Protein AF-A0A2W6BJY3-F1 (afdb_monomer_lite)

Foldseek 3Di:
DPPDDDDDDDPVVVVVLCVVQVVVVHHSVVSVVVVVVPDDDPVRVVVVVVVVQVCCCPVVVDNCVDPVNVVVVVVVVVVVCVVVVVD

Structure (mmCIF, N/CA/C/O backbone):
data_AF-A0A2W6BJY3-F1
#
_entry.id   AF-A0A2W6BJY3-F1
#
loop_
_atom_site.group_PDB
_atom_site.id
_atom_site.type_symbol
_atom_site.label_atom_id
_atom_site.label_alt_id
_atom_site.label_comp_id
_atom_site.label_asym_id
_atom_site.label_entity_id
_atom_site.label_seq_id
_atom_site.pdbx_PDB_ins_code
_atom_site.Cartn_x
_atom_site.Cartn_y
_atom_site.Cartn_z
_atom_site.occupancy
_atom_site.B_iso_or_equiv
_atom_site.auth_seq_id
_atom_site.auth_comp_id
_atom_site.auth_asym_id
_atom_site.auth_atom_id
_atom_site.pdbx_PDB_model_num
ATOM 1 N N . ME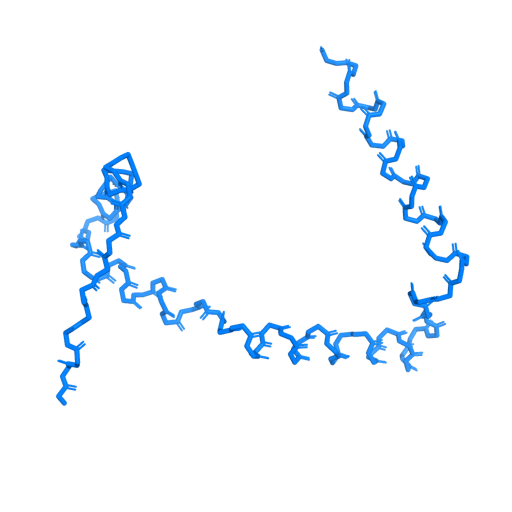T A 1 1 ? -23.909 -12.707 4.679 1.00 39.72 1 MET A N 1
ATOM 2 C CA . MET A 1 1 ? -23.282 -13.238 5.908 1.00 39.72 1 MET A CA 1
ATOM 3 C C . MET A 1 1 ? -21.926 -12.570 5.999 1.00 39.72 1 MET A C 1
ATOM 5 O O . MET A 1 1 ? -21.168 -12.722 5.055 1.00 39.72 1 MET A O 1
ATOM 9 N N . ASN A 1 2 ? -21.659 -11.773 7.036 1.00 57.03 2 ASN A N 1
ATOM 10 C CA . ASN A 1 2 ? -20.336 -11.166 7.203 1.00 57.03 2 ASN A CA 1
ATOM 11 C C . ASN A 1 2 ? -19.401 -12.244 7.757 1.00 57.03 2 ASN A C 1
ATOM 13 O O . ASN A 1 2 ? -19.579 -12.696 8.890 1.00 57.03 2 ASN A O 1
ATOM 17 N N . GLU A 1 3 ? -18.463 -12.711 6.937 1.00 74.19 3 GLU A N 1
ATOM 18 C CA . GLU A 1 3 ? -17.428 -13.642 7.378 1.00 74.19 3 GLU A CA 1
ATOM 19 C C . GLU A 1 3 ? -16.550 -12.940 8.418 1.00 74.19 3 GLU A C 1
ATOM 21 O O . GLU A 1 3 ? -15.868 -11.958 8.136 1.00 74.19 3 GLU A O 1
ATOM 26 N N . THR A 1 4 ? -16.605 -13.414 9.663 1.00 79.50 4 THR A N 1
ATOM 27 C CA . THR A 1 4 ? -15.789 -12.855 10.742 1.00 79.50 4 THR A CA 1
ATOM 28 C C . THR A 1 4 ? -14.378 -13.419 10.626 1.00 79.50 4 THR A C 1
ATOM 30 O O . THR A 1 4 ? -14.150 -14.595 10.909 1.00 79.50 4 THR A O 1
ATOM 33 N N . THR A 1 5 ? -13.424 -12.582 10.218 1.00 83.44 5 THR A N 1
ATOM 34 C CA . THR A 1 5 ? -12.014 -12.972 10.079 1.00 83.44 5 THR A CA 1
ATOM 35 C C . THR A 1 5 ? -11.218 -12.541 11.305 1.00 83.44 5 THR A C 1
ATOM 37 O O . THR A 1 5 ? -11.222 -11.374 11.686 1.00 83.44 5 THR A O 1
ATOM 40 N N . THR A 1 6 ? -10.502 -13.483 11.925 1.00 88.19 6 THR A N 1
ATOM 41 C CA . THR A 1 6 ? -9.579 -13.183 13.030 1.00 88.19 6 THR A CA 1
ATOM 42 C C . THR A 1 6 ? -8.151 -13.102 12.509 1.00 88.19 6 THR A C 1
ATOM 44 O O . THR A 1 6 ? -7.631 -14.068 11.955 1.00 88.19 6 THR A O 1
ATOM 47 N N . ILE A 1 7 ? -7.495 -11.969 12.741 1.00 86.19 7 ILE A N 1
ATOM 48 C CA . ILE A 1 7 ? -6.108 -11.711 12.343 1.00 86.19 7 ILE A CA 1
ATOM 49 C C . ILE A 1 7 ? -5.244 -11.448 13.570 1.00 86.19 7 ILE A C 1
ATOM 51 O O . ILE A 1 7 ? -5.640 -10.751 14.503 1.00 86.19 7 ILE A O 1
ATOM 55 N N . ARG A 1 8 ? -4.038 -12.023 13.571 1.00 92.44 8 ARG A N 1
ATOM 56 C CA . ARG A 1 8 ? -3.030 -11.779 14.605 1.00 92.44 8 ARG A CA 1
ATOM 57 C C . ARG A 1 8 ? -2.088 -10.687 14.128 1.00 92.44 8 ARG A C 1
ATOM 59 O O . ARG A 1 8 ? -1.479 -10.814 13.071 1.00 92.44 8 ARG A O 1
ATOM 66 N N . VAL A 1 9 ? -1.943 -9.649 14.937 1.00 92.75 9 VAL A N 1
ATOM 67 C CA . VAL A 1 9 ? -1.034 -8.529 14.689 1.00 92.75 9 VAL A CA 1
ATOM 68 C C . VAL A 1 9 ? -0.185 -8.273 15.924 1.00 92.75 9 VAL A C 1
ATOM 70 O O . VAL A 1 9 ? -0.510 -8.724 17.026 1.00 92.75 9 VAL A O 1
ATOM 73 N N . ARG A 1 10 ? 0.921 -7.554 15.741 1.00 96.94 10 ARG A N 1
ATOM 74 C CA . ARG A 1 10 ? 1.729 -7.075 16.862 1.00 96.94 10 ARG A CA 1
ATOM 75 C C . ARG A 1 10 ? 0.945 -6.038 17.676 1.00 96.94 10 ARG A C 1
ATOM 77 O O . ARG A 1 10 ? 0.054 -5.367 17.150 1.00 96.94 10 ARG A O 1
ATOM 84 N N . LEU A 1 11 ? 1.272 -5.926 18.963 1.00 95.00 11 LEU A N 1
ATOM 85 C CA . LEU A 1 11 ? 0.551 -5.060 19.900 1.00 95.00 11 LEU A CA 1
ATOM 86 C C . LEU A 1 11 ? 0.648 -3.577 19.511 1.00 95.00 11 LEU A C 1
ATOM 88 O O . LEU A 1 11 ? -0.362 -2.884 19.475 1.00 95.00 11 LEU A O 1
ATOM 92 N N . ASP A 1 12 ? 1.844 -3.131 19.134 1.00 96.25 12 ASP A N 1
ATOM 93 C CA . ASP A 1 12 ? 2.117 -1.779 18.633 1.00 96.25 12 ASP A CA 1
ATOM 94 C C . ASP A 1 12 ? 1.268 -1.427 17.401 1.00 96.25 12 ASP A C 1
ATOM 96 O O . ASP A 1 12 ? 0.710 -0.337 17.301 1.00 96.25 12 ASP A O 1
ATOM 100 N N . THR A 1 13 ? 1.114 -2.381 16.486 1.00 94.88 13 THR A N 1
ATOM 101 C CA . THR A 1 13 ? 0.315 -2.240 15.269 1.00 94.88 13 THR A CA 1
ATOM 102 C C . THR A 1 13 ? -1.164 -2.1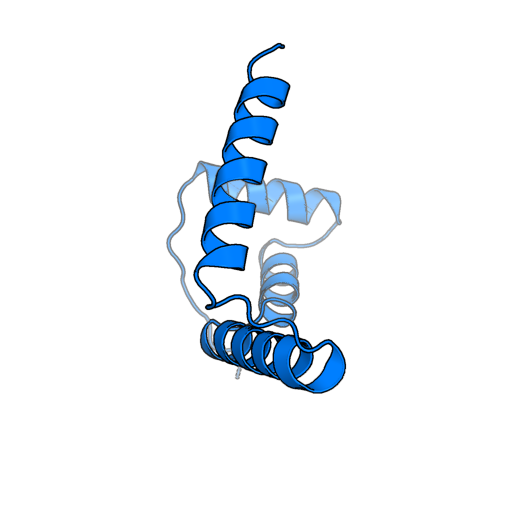10 15.614 1.00 94.88 13 THR A C 1
ATOM 104 O O . THR A 1 13 ? -1.838 -1.227 15.088 1.00 94.88 13 THR A O 1
ATOM 107 N N . ARG A 1 14 ? -1.668 -2.945 16.534 1.00 94.56 14 ARG A N 1
ATOM 108 C CA . ARG A 1 14 ? -3.047 -2.847 17.035 1.00 94.56 14 ARG A CA 1
ATOM 109 C C . ARG A 1 14 ? -3.307 -1.470 17.640 1.00 94.56 14 ARG A C 1
ATOM 111 O O . ARG A 1 14 ? -4.300 -0.841 17.299 1.00 94.56 14 ARG A O 1
ATOM 118 N N . ASP A 1 15 ? -2.427 -1.000 18.515 1.00 95.62 15 ASP A N 1
ATOM 119 C CA . ASP A 1 15 ? -2.626 0.268 19.220 1.00 95.62 15 ASP A CA 1
ATOM 120 C C . ASP A 1 15 ? -2.541 1.460 18.257 1.00 95.62 15 ASP A C 1
ATOM 122 O O . ASP A 1 15 ? -3.338 2.395 18.348 1.00 95.62 15 ASP A O 1
ATOM 126 N N . ARG A 1 16 ? -1.654 1.388 17.256 1.00 95.69 16 ARG A N 1
ATOM 127 C CA . ARG A 1 16 ? -1.577 2.385 16.184 1.00 95.69 16 ARG A CA 1
ATOM 128 C C . ARG A 1 16 ? -2.865 2.445 15.365 1.00 95.69 16 ARG A C 1
ATOM 130 O O . ARG A 1 16 ? -3.370 3.539 15.130 1.00 95.69 16 ARG A O 1
ATOM 137 N N . LEU A 1 17 ? -3.403 1.295 14.956 1.00 93.75 17 LEU A N 1
ATOM 138 C CA . LEU A 1 17 ? -4.670 1.224 14.221 1.00 93.75 17 LEU A CA 1
ATOM 139 C C . LEU A 1 17 ? -5.839 1.758 15.063 1.00 93.75 17 LEU A C 1
ATOM 141 O O . LEU A 1 17 ? -6.714 2.434 14.531 1.00 93.75 17 LEU A O 1
ATOM 145 N N . ALA A 1 18 ? -5.822 1.523 16.379 1.00 94.50 18 ALA A N 1
ATOM 146 C CA . ALA A 1 18 ? -6.856 2.012 17.290 1.00 94.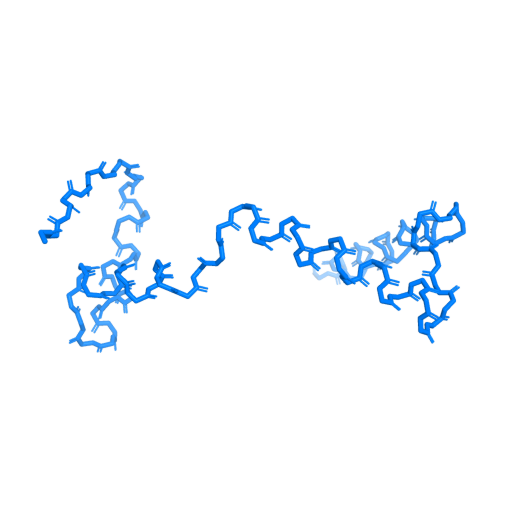50 18 ALA A CA 1
ATOM 147 C C . ALA A 1 18 ? -6.832 3.538 17.376 1.00 94.50 18 ALA A C 1
ATOM 149 O O . ALA A 1 18 ? -7.884 4.170 17.317 1.00 94.50 18 ALA A O 1
ATOM 150 N N . GLY A 1 19 ? -5.632 4.119 17.466 1.00 97.00 19 GLY A N 1
ATOM 151 C CA . GLY A 1 19 ? -5.441 5.566 17.418 1.00 97.00 19 GLY A CA 1
ATOM 152 C C . GLY A 1 19 ? -5.960 6.172 16.115 1.00 97.00 19 GLY A C 1
ATOM 153 O O . GLY A 1 19 ? -6.746 7.111 16.157 1.00 97.00 19 GLY A O 1
ATOM 154 N N . LEU A 1 20 ? -5.600 5.586 14.967 1.00 95.75 20 LEU A N 1
ATOM 155 C CA . LEU A 1 20 ? -6.043 6.066 13.651 1.00 95.75 20 LEU A CA 1
ATOM 156 C C . LEU A 1 20 ? -7.568 5.999 13.477 1.00 95.75 20 LEU A C 1
ATOM 158 O O . LEU A 1 20 ? -8.165 6.929 12.940 1.00 95.75 20 LEU A O 1
ATOM 162 N N . ALA A 1 21 ? -8.208 4.928 13.951 1.00 95.69 21 ALA A N 1
ATOM 163 C CA . ALA A 1 21 ? -9.664 4.818 13.927 1.00 95.69 21 ALA A CA 1
ATOM 164 C C . ALA A 1 21 ? -10.324 5.890 14.817 1.00 95.69 21 ALA A C 1
ATOM 166 O O . ALA A 1 21 ? -11.268 6.560 14.391 1.00 95.69 21 ALA A O 1
ATOM 167 N N . ALA A 1 22 ? -9.782 6.108 16.021 1.00 96.31 22 ALA A N 1
ATOM 168 C CA . ALA A 1 22 ? -10.286 7.101 16.966 1.00 96.31 22 ALA A CA 1
ATOM 169 C C . ALA A 1 22 ? -10.135 8.545 16.457 1.00 96.31 22 ALA A C 1
ATOM 171 O O . ALA A 1 22 ? -11.058 9.340 16.624 1.00 96.31 22 ALA A O 1
ATOM 172 N N . GLU A 1 23 ? -9.026 8.876 15.786 1.00 96.75 23 GLU A N 1
ATOM 173 C CA . GLU A 1 23 ? -8.812 10.181 15.133 1.00 96.75 23 GLU A CA 1
ATOM 174 C C . GLU A 1 23 ? -9.905 10.506 14.101 1.00 96.75 23 GLU A C 1
ATOM 176 O O . GLU A 1 23 ? -10.231 11.672 13.884 1.00 96.75 23 GLU A O 1
ATOM 181 N N . GLN A 1 24 ? -10.508 9.479 13.498 1.00 94.25 24 GLN A N 1
ATOM 182 C CA . GLN A 1 24 ? -11.591 9.614 12.522 1.00 94.25 24 GLN A CA 1
ATOM 183 C C . GLN A 1 24 ? -12.990 9.448 13.135 1.00 94.25 24 GLN A C 1
ATOM 185 O O . GLN A 1 24 ? -13.980 9.470 12.403 1.00 94.25 24 GLN A O 1
ATOM 190 N N . GLY A 1 25 ? -13.091 9.268 14.457 1.00 96.06 25 GLY A N 1
ATOM 191 C CA . GLY A 1 25 ? -14.358 9.020 15.149 1.00 96.06 25 GLY A CA 1
ATOM 192 C C . GLY A 1 25 ? -15.011 7.681 14.788 1.00 96.06 25 GLY A C 1
ATOM 193 O O . GLY A 1 25 ? -16.231 7.560 14.876 1.00 96.06 25 GLY A O 1
ATOM 194 N N . ARG A 1 26 ? -14.220 6.693 14.353 1.00 94.56 26 ARG A N 1
ATOM 195 C CA . ARG A 1 26 ? -14.683 5.376 13.890 1.00 94.56 26 ARG A CA 1
ATOM 196 C C . ARG A 1 26 ? -14.236 4.270 14.835 1.00 94.56 26 ARG A C 1
ATOM 198 O O . ARG A 1 26 ? -13.262 4.407 15.576 1.00 94.56 26 ARG A O 1
ATOM 205 N N . THR A 1 27 ? -14.923 3.135 14.785 1.00 95.19 27 THR A N 1
ATOM 206 C CA . THR A 1 27 ? -14.443 1.914 15.434 1.00 95.19 27 THR A CA 1
ATOM 207 C C . THR A 1 27 ? 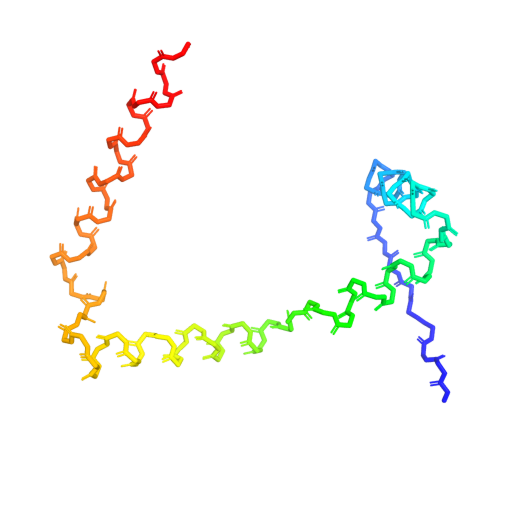-13.303 1.284 14.633 1.00 95.19 27 THR A C 1
ATOM 209 O O . THR A 1 27 ? -13.177 1.471 13.423 1.00 95.19 27 THR A O 1
ATOM 212 N N . MET A 1 28 ? -12.482 0.475 15.307 1.00 92.75 28 MET A N 1
ATOM 213 C CA . MET A 1 28 ? -11.417 -0.299 14.658 1.00 92.75 28 MET A CA 1
ATOM 214 C C . MET A 1 28 ? -11.944 -1.163 13.503 1.00 92.75 28 MET A C 1
ATOM 216 O O . MET A 1 28 ? -11.290 -1.273 12.471 1.00 92.75 28 MET A O 1
ATOM 220 N N . ALA A 1 29 ? -13.106 -1.794 13.687 1.00 91.00 29 ALA A N 1
ATOM 221 C CA . ALA A 1 29 ? -13.692 -2.678 12.686 1.00 91.00 29 ALA A CA 1
ATOM 222 C C . ALA A 1 29 ? -14.103 -1.901 11.428 1.00 91.00 29 ALA A C 1
ATOM 224 O O . ALA A 1 29 ? -13.729 -2.297 10.333 1.00 91.00 29 ALA A O 1
ATOM 225 N N . GLU A 1 30 ? -14.787 -0.765 11.589 1.00 91.75 30 GLU A N 1
ATOM 226 C CA . GLU A 1 30 ? -15.193 0.095 10.466 1.00 91.75 30 GLU A CA 1
ATOM 227 C C . GLU A 1 30 ? -13.986 0.649 9.708 1.00 91.75 30 GLU A C 1
ATOM 229 O O . GLU A 1 30 ? -13.977 0.676 8.479 1.00 91.75 30 GLU A O 1
ATOM 234 N N . TYR A 1 31 ? -12.949 1.060 10.441 1.00 92.69 31 TYR A N 1
ATOM 235 C CA . TYR A 1 31 ? -11.708 1.532 9.841 1.00 92.69 31 TYR A CA 1
ATOM 236 C C . TYR A 1 31 ? -11.020 0.432 9.023 1.00 92.69 31 TYR A C 1
ATOM 238 O O . TYR A 1 31 ? -10.605 0.663 7.889 1.00 92.69 31 TYR A O 1
ATOM 246 N N . LEU A 1 32 ? -10.912 -0.780 9.575 1.00 91.25 32 LEU A N 1
ATOM 247 C CA . LEU A 1 32 ? -10.284 -1.898 8.876 1.00 91.25 32 LEU A CA 1
ATOM 248 C C . LEU A 1 32 ? -11.090 -2.366 7.664 1.00 91.25 32 LEU A C 1
ATOM 250 O O . LEU A 1 32 ? -10.470 -2.706 6.660 1.00 91.25 32 LEU A O 1
ATOM 254 N N . ASP A 1 33 ? -12.422 -2.348 7.724 1.00 90.19 33 ASP A N 1
ATOM 255 C CA . ASP A 1 33 ? -13.277 -2.687 6.579 1.00 90.19 33 ASP A CA 1
ATOM 256 C C . ASP A 1 33 ? -13.085 -1.695 5.428 1.00 90.19 33 ASP A C 1
ATOM 258 O O . ASP A 1 33 ? -12.896 -2.097 4.279 1.00 90.19 33 ASP A O 1
ATOM 262 N N . GLU A 1 34 ? -13.057 -0.393 5.725 1.00 89.44 34 GLU A N 1
ATOM 263 C CA . GLU A 1 34 ? -12.794 0.626 4.710 1.00 89.44 34 GLU A CA 1
ATOM 264 C C . GLU A 1 34 ? -11.394 0.461 4.116 1.00 89.44 34 GLU A C 1
ATOM 266 O O . GLU A 1 34 ? -11.251 0.408 2.892 1.00 89.44 34 GLU A O 1
ATOM 271 N N . VAL A 1 35 ? -10.362 0.322 4.956 1.00 87.75 35 VAL A N 1
ATOM 272 C CA . VAL A 1 35 ? -8.989 0.128 4.476 1.00 87.75 35 VAL A CA 1
ATOM 273 C C . VAL A 1 35 ? -8.897 -1.138 3.628 1.00 87.75 35 VAL A C 1
ATOM 275 O O . VAL A 1 35 ? -8.321 -1.099 2.544 1.00 87.75 35 VAL A O 1
ATOM 278 N N . ALA A 1 36 ? -9.489 -2.249 4.062 1.00 86.75 36 ALA A N 1
ATOM 279 C CA . ALA A 1 36 ? -9.497 -3.486 3.291 1.00 86.75 36 ALA A CA 1
ATOM 280 C C . ALA A 1 36 ? -10.218 -3.322 1.944 1.00 86.75 36 ALA A C 1
ATOM 282 O O . ALA A 1 36 ? -9.743 -3.854 0.945 1.00 86.75 36 ALA A O 1
ATOM 283 N N . SER A 1 37 ? -11.306 -2.545 1.890 1.00 84.94 37 SER A N 1
ATOM 284 C CA . SER A 1 37 ? -12.084 -2.331 0.662 1.00 84.94 37 SER A CA 1
ATOM 285 C C . SER A 1 37 ? -11.331 -1.569 -0.435 1.00 84.94 37 SER A C 1
ATOM 287 O O . SER A 1 37 ? -11.609 -1.756 -1.619 1.00 84.94 37 SER A O 1
ATOM 289 N N . VAL A 1 38 ? -10.368 -0.721 -0.059 1.00 85.81 38 VAL A N 1
ATOM 290 C CA . VAL A 1 38 ? -9.580 0.085 -1.008 1.00 85.81 38 VAL A CA 1
ATOM 291 C C . VAL A 1 38 ? -8.208 -0.516 -1.311 1.00 85.81 38 VAL A C 1
ATOM 293 O O . VAL A 1 38 ? -7.555 -0.125 -2.283 1.00 85.81 38 VAL A O 1
ATOM 296 N N . GLN A 1 39 ? -7.742 -1.453 -0.484 1.00 87.06 39 GLN A N 1
ATOM 297 C CA . GLN A 1 39 ? -6.463 -2.115 -0.691 1.00 87.06 39 GLN A CA 1
ATOM 298 C C . GLN A 1 39 ? -6.587 -3.169 -1.784 1.00 87.06 39 GLN A C 1
ATOM 300 O O . GLN A 1 39 ? -7.314 -4.151 -1.663 1.00 87.06 39 GLN A O 1
ATOM 305 N N . ARG A 1 40 ? -5.809 -2.986 -2.852 1.00 85.06 40 ARG A N 1
ATOM 306 C CA . ARG A 1 40 ? -5.707 -3.979 -3.921 1.00 85.06 40 ARG A CA 1
ATOM 307 C C . ARG A 1 40 ? -5.133 -5.279 -3.373 1.00 85.06 40 ARG A C 1
ATOM 309 O O . ARG A 1 40 ? -4.099 -5.282 -2.694 1.00 85.06 40 ARG A O 1
ATOM 316 N N . THR A 1 41 ? -5.748 -6.384 -3.763 1.00 88.31 41 THR A N 1
ATOM 317 C CA . THR A 1 41 ? -5.198 -7.723 -3.566 1.00 88.31 41 THR A CA 1
ATOM 318 C C . THR A 1 41 ? -3.844 -7.857 -4.264 1.00 88.31 41 THR A C 1
ATOM 320 O O . THR A 1 41 ? -3.493 -7.104 -5.177 1.00 88.31 41 THR A O 1
ATOM 323 N N . GLU A 1 42 ? -3.053 -8.853 -3.865 1.00 85.69 42 GLU A N 1
ATOM 324 C CA . GLU A 1 42 ? -1.767 -9.105 -4.514 1.00 85.69 42 GLU A CA 1
ATOM 325 C C . GLU A 1 42 ? -1.918 -9.390 -6.016 1.00 85.69 42 GLU A C 1
ATOM 327 O O . GLU A 1 42 ? -1.128 -8.890 -6.816 1.00 85.69 42 GLU A O 1
ATOM 332 N N . ALA A 1 43 ? -2.964 -10.122 -6.403 1.00 86.19 43 ALA A N 1
ATOM 333 C CA . ALA A 1 43 ? -3.271 -10.406 -7.800 1.00 86.19 43 ALA A CA 1
ATOM 334 C C . ALA A 1 43 ? -3.578 -9.124 -8.591 1.00 86.19 43 ALA A C 1
ATOM 336 O O . ALA A 1 43 ? -3.027 -8.919 -9.672 1.00 86.19 43 ALA A O 1
ATOM 337 N N . GLU A 1 44 ? -4.391 -8.224 -8.034 1.00 88.25 44 GLU A N 1
ATOM 338 C CA . GLU A 1 44 ? -4.709 -6.938 -8.663 1.00 88.25 44 GLU A CA 1
ATOM 339 C C . GLU A 1 44 ? -3.487 -6.028 -8.769 1.00 88.25 44 GLU A C 1
ATOM 341 O O . GLU A 1 44 ? -3.306 -5.368 -9.790 1.00 88.25 44 GLU A O 1
ATOM 346 N N . ARG A 1 45 ? -2.614 -6.015 -7.752 1.00 89.75 45 ARG A N 1
ATOM 347 C CA . ARG A 1 45 ? -1.347 -5.272 -7.819 1.00 89.75 45 ARG A CA 1
ATOM 348 C C . ARG A 1 45 ? -0.444 -5.801 -8.930 1.00 89.75 45 ARG A C 1
ATOM 350 O O . ARG A 1 45 ? 0.077 -5.000 -9.699 1.00 89.75 45 ARG A O 1
ATOM 357 N N . ARG A 1 46 ? -0.293 -7.126 -9.045 1.00 88.12 46 ARG A N 1
ATOM 358 C CA . ARG A 1 46 ? 0.507 -7.752 -10.113 1.00 88.12 46 ARG A CA 1
ATOM 359 C C . ARG A 1 46 ? -0.063 -7.446 -11.495 1.00 88.12 46 ARG A C 1
ATOM 361 O O . ARG A 1 46 ? 0.696 -7.106 -12.396 1.00 88.12 46 ARG A O 1
ATOM 368 N N . LYS A 1 47 ? -1.389 -7.519 -11.654 1.00 91.62 47 LYS A N 1
ATOM 369 C CA . LYS A 1 47 ? -2.053 -7.165 -12.913 1.00 91.62 47 LYS A CA 1
ATOM 370 C C . LYS A 1 47 ? -1.812 -5.699 -13.271 1.00 91.62 47 LYS A C 1
ATOM 372 O O . LYS A 1 47 ? -1.344 -5.416 -14.364 1.00 91.62 47 LYS A O 1
ATOM 377 N N . LEU A 1 48 ? -2.055 -4.782 -12.334 1.00 89.81 48 LEU A N 1
ATOM 378 C CA . LEU A 1 48 ? -1.831 -3.353 -12.554 1.00 89.81 48 LEU A CA 1
ATOM 379 C C . LEU A 1 48 ? -0.377 -3.058 -12.939 1.00 89.81 48 LEU A C 1
ATOM 381 O O . LEU A 1 48 ? -0.129 -2.236 -13.818 1.00 89.81 48 LEU A O 1
ATOM 385 N N . GLN A 1 49 ? 0.580 -3.731 -12.299 1.00 88.31 49 GLN A N 1
ATOM 386 C CA . GLN A 1 49 ? 1.992 -3.611 -12.642 1.00 88.31 49 GLN A CA 1
ATOM 387 C C . GLN A 1 49 ? 2.255 -4.065 -14.083 1.00 88.31 49 GLN A C 1
ATOM 389 O O . GLN A 1 49 ? 2.871 -3.319 -14.838 1.00 88.31 49 GLN A O 1
ATOM 394 N N . ALA A 1 50 ? 1.759 -5.238 -14.482 1.00 89.25 50 ALA A N 1
ATOM 395 C CA . ALA A 1 50 ? 1.914 -5.742 -15.846 1.00 89.25 50 ALA A CA 1
ATOM 396 C C . ALA A 1 50 ? 1.272 -4.808 -16.887 1.00 89.25 50 ALA A C 1
ATOM 398 O O . ALA A 1 50 ? 1.920 -4.459 -17.872 1.00 89.25 50 ALA A O 1
ATOM 399 N N . ASP A 1 51 ? 0.049 -4.338 -16.628 1.00 91.00 51 ASP A N 1
ATOM 400 C CA . ASP A 1 51 ? -0.674 -3.407 -17.503 1.00 91.00 51 ASP A CA 1
ATOM 401 C C . ASP A 1 51 ? 0.094 -2.080 -17.648 1.00 91.00 51 ASP A C 1
ATOM 403 O O . ASP A 1 51 ? 0.215 -1.528 -18.742 1.00 91.00 51 ASP A O 1
ATOM 407 N N . THR A 1 52 ? 0.680 -1.585 -16.553 1.00 90.19 52 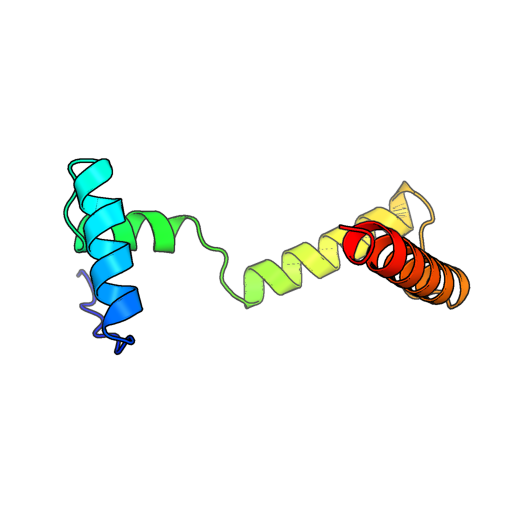THR A N 1
ATOM 408 C CA . THR A 1 52 ? 1.499 -0.364 -16.563 1.00 90.19 52 THR A CA 1
ATOM 409 C C . THR A 1 52 ? 2.768 -0.555 -17.390 1.00 90.19 52 THR A C 1
ATOM 411 O O . THR A 1 52 ? 3.112 0.307 -18.195 1.00 90.19 52 THR A O 1
ATOM 414 N N . LEU A 1 53 ? 3.462 -1.683 -17.222 1.00 87.75 53 LEU A N 1
ATOM 415 C CA . LEU A 1 53 ? 4.669 -1.999 -17.989 1.00 87.75 53 LEU A CA 1
ATOM 416 C C . LEU A 1 53 ? 4.370 -2.125 -19.488 1.00 87.75 53 LEU A C 1
ATOM 418 O O . LEU A 1 53 ? 5.110 -1.579 -20.307 1.00 87.75 53 LEU A O 1
ATOM 422 N N . ALA A 1 54 ? 3.262 -2.779 -19.845 1.00 89.00 54 ALA A N 1
ATOM 423 C CA . ALA A 1 54 ? 2.800 -2.866 -21.227 1.00 89.00 54 ALA A CA 1
ATOM 424 C C . ALA A 1 54 ? 2.507 -1.473 -21.803 1.00 89.00 54 ALA A C 1
ATOM 426 O O . ALA A 1 54 ? 3.023 -1.130 -22.865 1.00 89.00 54 ALA A O 1
ATOM 427 N N . TYR A 1 55 ? 1.785 -0.624 -21.063 1.00 89.69 55 TYR A N 1
ATOM 428 C CA . TYR A 1 55 ? 1.504 0.751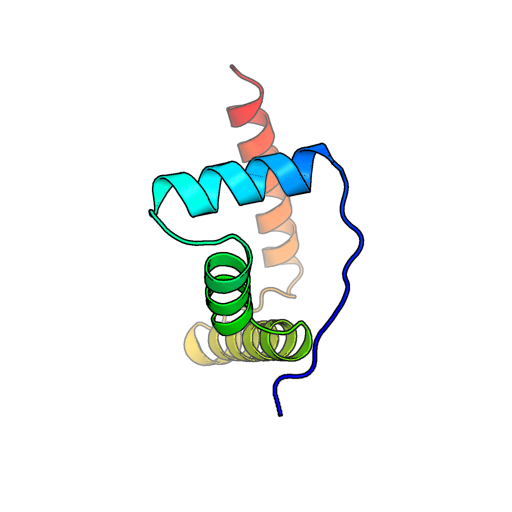 -21.479 1.00 89.69 55 TYR A CA 1
ATOM 429 C C . TYR A 1 55 ? 2.780 1.571 -21.721 1.00 89.69 55 TYR A C 1
ATOM 431 O O . TYR A 1 55 ? 2.886 2.257 -22.738 1.00 89.69 55 TYR A O 1
ATOM 439 N N . LEU A 1 56 ? 3.765 1.495 -20.820 1.00 87.31 56 LEU A N 1
ATOM 440 C CA . LEU A 1 56 ? 5.041 2.205 -20.973 1.00 87.31 56 LEU A CA 1
ATOM 441 C C . LEU A 1 56 ? 5.786 1.767 -22.241 1.00 87.31 56 LEU A C 1
ATOM 443 O O . LEU A 1 56 ? 6.318 2.612 -22.968 1.00 87.31 56 LEU A O 1
ATOM 447 N N . ARG A 1 57 ? 5.776 0.463 -22.534 1.00 88.06 57 ARG A N 1
ATOM 448 C CA . ARG A 1 57 ? 6.401 -0.098 -23.733 1.00 88.06 57 ARG A CA 1
ATOM 449 C C . ARG A 1 57 ? 5.670 0.334 -25.003 1.00 88.06 57 ARG A C 1
ATOM 451 O O . ARG A 1 57 ? 6.311 0.800 -25.938 1.00 88.06 57 ARG A O 1
ATOM 458 N N . GLU A 1 58 ? 4.348 0.210 -25.032 1.00 90.06 58 GLU A N 1
ATOM 459 C CA . GLU A 1 58 ? 3.533 0.452 -26.229 1.00 90.06 58 GLU A CA 1
ATOM 460 C C . GLU A 1 58 ? 3.343 1.941 -26.538 1.00 90.06 58 GLU A C 1
ATOM 462 O O . GLU A 1 58 ? 3.423 2.346 -27.695 1.00 90.06 58 GLU A O 1
ATOM 467 N N . SER A 1 59 ? 3.116 2.768 -25.515 1.00 90.44 59 SER A N 1
ATOM 468 C CA . SER A 1 59 ? 2.761 4.182 -25.701 1.00 90.44 59 SER A CA 1
ATOM 469 C C . SER A 1 59 ? 3.967 5.115 -25.677 1.00 90.44 59 SER A C 1
ATOM 471 O O . SER A 1 59 ? 3.952 6.153 -26.335 1.00 90.44 59 SER A O 1
ATOM 473 N N . LEU A 1 60 ? 5.009 4.773 -24.912 1.00 85.44 60 LEU A N 1
ATOM 474 C CA . LEU A 1 60 ? 6.187 5.630 -24.729 1.00 85.44 60 LEU A CA 1
ATOM 475 C C . LEU A 1 60 ? 7.470 5.018 -25.305 1.00 85.44 60 LEU A C 1
ATOM 477 O O . LEU A 1 60 ? 8.511 5.674 -25.285 1.00 85.44 60 LEU A O 1
ATOM 481 N N . GLY A 1 61 ? 7.425 3.775 -25.800 1.00 84.50 61 GLY A N 1
ATOM 482 C CA . GLY A 1 61 ? 8.617 3.054 -26.256 1.00 84.50 61 GLY A CA 1
ATOM 483 C C . GLY A 1 61 ? 9.625 2.789 -25.132 1.00 84.50 61 GLY A C 1
ATOM 484 O O . GLY A 1 61 ? 10.797 2.522 -25.403 1.00 84.50 61 GLY A O 1
ATOM 485 N N . ILE A 1 62 ? 9.203 2.910 -23.868 1.00 81.25 62 ILE A N 1
ATOM 486 C CA . ILE A 1 62 ? 10.068 2.728 -22.706 1.00 81.25 62 ILE A CA 1
ATOM 487 C C . ILE A 1 62 ? 10.054 1.253 -22.337 1.00 81.25 62 ILE A C 1
ATOM 489 O O . ILE A 1 62 ? 9.065 0.734 -21.825 1.00 81.25 62 ILE A O 1
ATOM 493 N N . ASP A 1 63 ? 11.186 0.592 -22.558 1.00 81.69 63 ASP A N 1
ATOM 494 C CA . ASP A 1 63 ? 11.410 -0.766 -22.087 1.00 81.69 63 ASP A CA 1
ATOM 495 C C . ASP A 1 63 ? 12.213 -0.760 -20.784 1.00 81.69 63 ASP A C 1
ATOM 497 O O . ASP A 1 63 ? 13.447 -0.708 -20.787 1.00 81.69 63 ASP A O 1
ATOM 501 N N . THR A 1 64 ? 11.504 -0.791 -19.655 1.00 73.00 64 THR A N 1
ATOM 502 C CA . THR A 1 64 ? 12.103 -0.763 -18.311 1.00 73.00 64 THR A CA 1
ATOM 503 C C . THR A 1 64 ? 12.947 -1.999 -17.999 1.00 73.00 64 THR A C 1
ATOM 505 O O . THR A 1 64 ? 13.750 -1.963 -17.073 1.00 73.00 64 THR A O 1
ATOM 508 N N . GLU A 1 65 ? 12.774 -3.080 -18.761 1.00 72.44 65 GLU A N 1
ATOM 509 C CA . GLU A 1 65 ? 13.561 -4.314 -18.645 1.00 72.44 65 GLU A CA 1
ATOM 510 C C . GLU A 1 65 ? 14.873 -4.238 -19.431 1.00 72.44 65 GLU A C 1
ATOM 512 O O . GLU A 1 65 ? 15.773 -5.055 -19.231 1.00 72.44 65 GLU A O 1
ATOM 517 N N . SER A 1 66 ? 15.025 -3.236 -20.301 1.00 79.25 66 SER A N 1
ATOM 518 C CA . SER A 1 66 ? 16.277 -3.047 -21.017 1.00 79.25 66 SER A CA 1
ATOM 519 C C . SER A 1 66 ? 17.392 -2.651 -20.049 1.00 79.25 66 SER A C 1
ATOM 521 O O . SER A 1 66 ? 17.228 -1.834 -19.136 1.00 79.25 66 SER A O 1
ATOM 523 N N . GLN A 1 67 ? 18.575 -3.200 -20.301 1.00 74.31 67 GLN A N 1
ATOM 524 C CA . GLN A 1 67 ? 19.762 -3.021 -19.467 1.00 74.31 67 GLN A CA 1
ATOM 525 C C . GLN A 1 67 ? 20.090 -1.538 -19.206 1.00 74.31 67 GLN A C 1
ATOM 527 O O . GLN A 1 67 ? 20.474 -1.158 -18.103 1.00 74.31 67 GLN A O 1
ATOM 532 N N . ARG A 1 68 ? 19.817 -0.665 -20.184 1.00 74.44 68 ARG A N 1
ATOM 533 C CA . ARG A 1 68 ? 20.001 0.789 -20.077 1.00 74.44 68 ARG A CA 1
ATOM 534 C C . ARG A 1 68 ? 19.124 1.435 -18.996 1.00 74.44 68 ARG A C 1
ATOM 536 O O . ARG A 1 68 ? 19.581 2.367 -18.330 1.00 74.44 68 ARG A O 1
ATOM 543 N N . TRP A 1 69 ? 17.879 0.985 -18.843 1.00 73.19 69 TRP A N 1
ATOM 544 C CA . TRP A 1 69 ? 16.948 1.511 -17.841 1.00 73.19 69 TRP A CA 1
ATOM 545 C C . TRP A 1 69 ? 17.239 0.950 -16.450 1.00 73.19 69 TRP A C 1
ATOM 547 O O . TRP A 1 69 ? 17.211 1.709 -15.483 1.00 73.19 69 TRP A O 1
ATOM 557 N N . VAL A 1 70 ? 17.628 -0.324 -16.361 1.00 76.81 70 VAL A N 1
ATOM 558 C CA . VAL A 1 70 ? 18.094 -0.949 -15.111 1.00 76.81 70 VAL A CA 1
ATOM 559 C C . VAL A 1 70 ? 19.300 -0.195 -14.543 1.00 76.81 70 VAL A C 1
ATOM 561 O O . VAL A 1 70 ? 19.303 0.213 -13.382 1.00 76.81 70 VAL A O 1
ATOM 564 N N . GLU A 1 71 ? 20.299 0.087 -15.380 1.00 76.88 71 GLU A N 1
ATOM 565 C CA . GLU A 1 71 ? 21.474 0.858 -14.969 1.00 76.88 71 GLU A CA 1
ATOM 566 C C . GLU A 1 71 ? 21.137 2.317 -14.622 1.00 76.88 71 GLU A C 1
ATOM 568 O O . GLU A 1 71 ? 21.752 2.905 -13.732 1.00 76.88 71 GLU A O 1
ATOM 573 N N . ALA A 1 72 ? 20.169 2.932 -15.312 1.00 77.50 72 ALA A N 1
ATOM 574 C CA . ALA A 1 72 ? 19.709 4.281 -14.985 1.00 77.50 72 ALA A CA 1
ATOM 575 C C . ALA A 1 72 ? 19.004 4.337 -13.623 1.00 77.50 72 ALA A C 1
ATOM 577 O O . ALA A 1 72 ? 19.244 5.282 -12.870 1.00 77.50 72 ALA A O 1
ATOM 578 N N . GLY A 1 73 ? 18.203 3.319 -13.294 1.00 77.38 73 GLY A N 1
ATOM 579 C CA . GLY A 1 73 ? 17.590 3.149 -11.977 1.00 77.38 73 GLY A CA 1
ATOM 580 C C . GLY A 1 73 ? 18.639 3.022 -10.874 1.00 77.38 73 GLY A C 1
ATOM 581 O O . GLY A 1 73 ? 18.625 3.810 -9.933 1.00 77.38 73 GLY A O 1
ATOM 582 N N . ALA A 1 74 ? 19.618 2.129 -11.049 1.00 78.50 74 ALA A N 1
ATOM 583 C CA . ALA A 1 74 ? 20.702 1.938 -10.082 1.00 78.50 74 ALA A CA 1
ATOM 584 C C . ALA A 1 74 ? 21.521 3.224 -9.847 1.00 78.50 74 ALA A C 1
ATOM 586 O O . ALA A 1 74 ? 21.842 3.565 -8.710 1.00 78.50 74 ALA A O 1
ATOM 587 N N . ARG A 1 75 ? 21.820 3.992 -10.908 1.00 77.38 75 ARG A N 1
ATOM 588 C CA . ARG A 1 75 ? 22.501 5.296 -10.780 1.00 77.38 75 ARG A CA 1
ATOM 589 C C . ARG A 1 75 ? 21.659 6.331 -10.034 1.00 77.38 75 ARG A C 1
ATOM 591 O O . ARG A 1 75 ? 22.209 7.121 -9.268 1.00 77.38 75 ARG A O 1
ATOM 598 N N . ALA A 1 76 ? 20.350 6.363 -10.279 1.00 77.69 76 ALA A N 1
ATOM 599 C CA . ALA A 1 76 ? 19.448 7.276 -9.587 1.00 77.69 76 ALA A CA 1
ATOM 600 C C . ALA A 1 76 ? 19.365 6.936 -8.094 1.00 77.69 76 ALA A C 1
ATOM 602 O O . ALA A 1 76 ? 19.460 7.839 -7.270 1.00 77.69 76 ALA A O 1
ATOM 603 N N . GLU A 1 77 ? 19.259 5.654 -7.753 1.00 79.62 77 GLU A N 1
ATOM 604 C CA . GLU A 1 77 ? 19.217 5.164 -6.373 1.00 79.62 77 GLU A CA 1
ATOM 605 C C . GLU A 1 77 ? 20.504 5.508 -5.609 1.00 79.62 77 GLU A C 1
ATOM 607 O O . GLU A 1 77 ? 20.435 6.061 -4.514 1.00 79.62 77 GLU A O 1
ATOM 612 N N . HIS A 1 78 ? 21.672 5.323 -6.236 1.00 74.81 78 HIS A N 1
ATOM 613 C CA . HIS A 1 78 ? 22.961 5.743 -5.673 1.00 74.81 78 HIS A CA 1
ATOM 614 C C . HIS A 1 78 ? 23.011 7.253 -5.392 1.00 74.81 78 HIS A C 1
ATOM 616 O O . HIS A 1 78 ? 23.391 7.680 -4.306 1.00 74.81 78 HIS A O 1
ATOM 622 N N . LYS A 1 79 ? 22.565 8.073 -6.352 1.00 78.69 79 LYS A N 1
ATOM 623 C CA . LYS A 1 79 ? 22.537 9.535 -6.206 1.00 78.69 79 LYS A CA 1
ATOM 624 C C . LYS A 1 79 ? 21.554 9.991 -5.123 1.00 78.69 79 LYS A C 1
ATOM 626 O O . LYS A 1 79 ? 21.822 10.961 -4.419 1.00 78.69 79 LYS A O 1
ATOM 631 N N . TRP A 1 80 ? 20.413 9.319 -4.995 1.00 77.38 80 TRP A N 1
ATOM 632 C CA . TRP A 1 80 ? 19.445 9.591 -3.933 1.00 77.38 80 TRP A CA 1
ATOM 633 C C . TRP A 1 80 ? 19.979 9.191 -2.558 1.00 77.38 80 TRP A C 1
ATOM 635 O O . TRP A 1 80 ? 19.797 9.953 -1.611 1.00 77.38 80 TRP A O 1
ATOM 645 N N . ALA A 1 81 ? 20.688 8.065 -2.452 1.00 76.06 81 ALA A N 1
ATOM 646 C CA . ALA A 1 81 ? 21.366 7.659 -1.225 1.00 76.06 81 ALA A CA 1
ATOM 647 C C . ALA A 1 81 ? 22.386 8.721 -0.774 1.00 76.06 81 ALA A C 1
ATOM 649 O O . ALA A 1 81 ? 22.316 9.164 0.371 1.00 76.06 81 ALA A O 1
ATOM 650 N N . ASP A 1 82 ? 23.229 9.221 -1.685 1.00 76.75 82 ASP A N 1
ATOM 651 C CA . ASP A 1 82 ? 24.210 10.284 -1.399 1.00 76.75 82 ASP A CA 1
ATOM 652 C C . ASP A 1 82 ? 23.549 11.585 -0.899 1.00 76.75 82 ASP A C 1
ATOM 654 O O . ASP A 1 82 ? 24.024 12.225 0.044 1.00 76.75 82 ASP A O 1
ATOM 658 N N . LEU A 1 83 ? 22.421 11.969 -1.509 1.00 75.06 83 LEU A N 1
ATOM 659 C CA . LEU A 1 83 ? 21.650 13.154 -1.116 1.00 75.06 83 LEU A CA 1
ATOM 660 C C . LEU A 1 83 ? 20.934 12.972 0.231 1.00 75.06 83 LEU A C 1
ATOM 662 O O . LEU A 1 83 ? 20.824 13.926 0.995 1.00 75.06 83 LEU A O 1
ATOM 666 N N . SER A 1 84 ? 20.452 11.764 0.526 1.00 74.62 84 SER A N 1
ATOM 667 C CA . SER A 1 84 ? 19.731 11.448 1.768 1.00 74.62 84 SER A CA 1
ATOM 668 C C . SER A 1 84 ? 20.644 11.152 2.965 1.00 74.62 84 SER A C 1
ATOM 670 O O . SER A 1 84 ? 20.207 11.289 4.103 1.00 74.62 84 SER A O 1
ATOM 672 N N . GLY A 1 85 ? 21.904 10.777 2.720 1.00 55.34 85 GLY A N 1
ATOM 673 C CA . GLY A 1 85 ? 22.932 10.559 3.743 1.00 55.34 85 GLY A CA 1
ATOM 674 C C . GLY A 1 85 ? 23.752 11.803 4.101 1.00 55.34 85 GLY A C 1
ATOM 675 O O . GLY A 1 85 ? 24.564 11.743 5.018 1.00 55.34 85 GLY A O 1
ATOM 676 N N . SER A 1 86 ? 23.548 12.926 3.404 1.00 53.53 86 SER A N 1
ATOM 677 C CA . SER A 1 86 ? 24.199 14.216 3.691 1.00 53.53 86 SER A CA 1
ATOM 678 C C . SER A 1 86 ? 23.390 15.100 4.662 1.00 53.53 86 SER A C 1
ATOM 680 O O . SER A 1 86 ? 23.428 16.326 4.545 1.00 53.53 86 SER A O 1
ATOM 682 N N . ALA A 1 87 ? 22.637 14.489 5.584 1.00 43.28 87 ALA A N 1
ATOM 683 C CA . ALA A 1 87 ? 21.835 15.166 6.610 1.00 43.28 87 ALA A CA 1
ATOM 684 C C . ALA A 1 87 ? 22.485 15.075 7.997 1.00 43.28 87 ALA A C 1
ATOM 686 O O . ALA A 1 87 ? 22.953 13.970 8.355 1.00 43.28 87 ALA A O 1
#

Sequence (87 aa):
MNETTTIRVRLDTRDRLAGLAAEQGRTMAEYLDEVASVQRTEAERRKLQADTLAYLRESLGIDTESQRWVEAGARAEHKWADLSGSA

Radius of gyration: 20.34 Å; chains: 1; bounding box: 48×29×46 Å

pLDDT: mean 84.42, std 11.26, range [39.72, 97.0]

Secondary structure (DSSP, 8-state):
----------HHHHHHHHHHHHHTT--HHHHHHHHHHHSPPHHHHHHHHHHHHHHHHHHH---TTSHHHHHHHHHHHHHHHHHHS--